Protein AF-A0A0N1HX42-F1 (afdb_monomer_lite)

Radius of gyration: 19.79 Å; chains: 1; bounding box: 47×40×50 Å

Sequence (171 aa):
MVRRLGATHSFDYNSSSLQASILKVMKDREVVGAVAIGKGSAELCVDVLAQCTHARKFVAIVTYPQLESETGPLLVVRRVISFLSWNTKMTIKGLLKGVGWKFVFATTIVENGLGKVLYGEVLPTLLARGKFVPSPEPQVVGSGLEKLQEAMDMQKKGVSARKLVVTLPRA

InterPro domains:
  IPR047122 Trans-enoyl reductase-like [PTHR45348] (1-168)

Foldseek 3Di:
DVVVLPDPDDDDPPDPCRLVVLLVVQAPHQAAAEEADDPPRLVSSQVNQLPRPRYDQEYEYADAPDDPDDDDDCVVVVSVVVRVVVVVVSVVSCVVSVHYYDYDDPVVCVPPVVVCCVVVPVVVVCVVVVVDDDWDAEDEQEEDPVSVVVQVVVVVVPDDGYHYDYHYDDD

Organism: NCBI:txid1664694

Structure (mmCIF, N/CA/C/O backbone):
data_AF-A0A0N1HX42-F1
#
_entry.id   AF-A0A0N1HX42-F1
#
loop_
_atom_site.group_PDB
_atom_site.id
_atom_site.type_symbol
_atom_site.label_atom_id
_atom_site.label_alt_id
_atom_site.label_comp_id
_atom_site.label_asym_id
_atom_site.label_entity_id
_atom_site.label_seq_id
_atom_site.pdbx_PDB_ins_code
_atom_site.Cartn_x
_atom_site.Cartn_y
_atom_site.Cartn_z
_atom_site.occupancy
_atom_site.B_iso_or_equiv
_atom_site.auth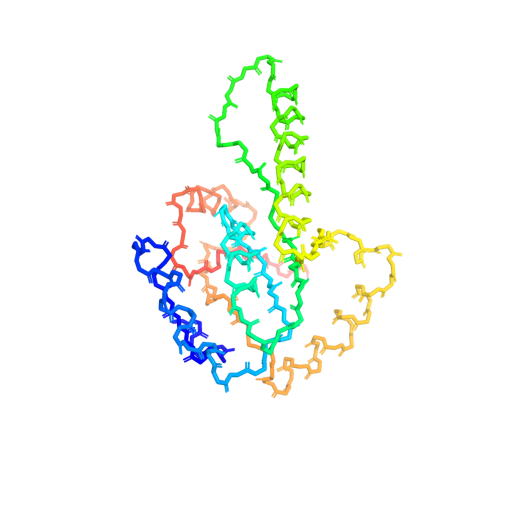_seq_id
_atom_site.auth_comp_id
_atom_site.auth_asym_id
_atom_site.auth_atom_id
_atom_site.pdbx_PDB_model_num
ATOM 1 N N . MET A 1 1 ? -10.618 2.049 -12.451 1.00 80.88 1 MET A N 1
ATOM 2 C CA . MET A 1 1 ? -9.554 1.017 -12.418 1.00 80.88 1 MET A CA 1
ATOM 3 C C . MET A 1 1 ? -9.788 -0.036 -11.334 1.00 80.88 1 MET A C 1
ATOM 5 O O . MET A 1 1 ? -10.120 -1.155 -11.689 1.00 80.88 1 MET A O 1
ATOM 9 N N . VAL A 1 2 ? -9.679 0.287 -10.039 1.00 89.75 2 VAL A N 1
ATOM 10 C CA . VAL A 1 2 ? -9.671 -0.720 -8.950 1.00 89.75 2 VAL A CA 1
ATOM 11 C C . VAL A 1 2 ? -10.939 -1.580 -8.837 1.00 89.75 2 VAL A C 1
ATOM 13 O O . VAL A 1 2 ? -10.850 -2.745 -8.468 1.00 89.75 2 VAL A O 1
ATOM 16 N N . ARG A 1 3 ? -12.109 -1.062 -9.240 1.00 91.75 3 ARG A N 1
ATOM 17 C CA . ARG A 1 3 ? -13.357 -1.848 -9.300 1.00 91.75 3 ARG A CA 1
ATOM 18 C C . ARG A 1 3 ? -13.264 -3.042 -10.258 1.00 91.75 3 ARG A C 1
ATOM 20 O O . ARG A 1 3 ? -13.732 -4.122 -9.926 1.00 91.75 3 ARG A O 1
ATOM 27 N N . ARG A 1 4 ? -12.579 -2.877 -11.400 1.00 89.00 4 ARG A N 1
ATOM 28 C CA . ARG A 1 4 ? -12.309 -3.960 -12.368 1.00 89.00 4 ARG A CA 1
ATOM 29 C C . ARG A 1 4 ? -11.426 -5.063 -11.770 1.00 89.00 4 ARG A C 1
ATOM 31 O O . ARG A 1 4 ? -11.468 -6.188 -12.242 1.00 89.00 4 ARG A O 1
ATOM 38 N N . LEU A 1 5 ? -10.645 -4.742 -10.737 1.00 89.69 5 LEU A N 1
ATOM 39 C CA . LEU A 1 5 ? -9.767 -5.678 -10.028 1.00 89.69 5 LEU A CA 1
ATOM 40 C C . LEU A 1 5 ? -10.450 -6.341 -8.820 1.00 89.69 5 LEU A C 1
ATOM 42 O O . LEU A 1 5 ? -9.793 -7.052 -8.069 1.00 89.69 5 LEU A O 1
ATOM 46 N N . GLY A 1 6 ? -11.750 -6.100 -8.613 1.00 91.38 6 GLY A N 1
ATOM 47 C CA . GLY A 1 6 ? -12.537 -6.731 -7.552 1.00 91.38 6 GLY A CA 1
ATOM 48 C C . GLY A 1 6 ? -12.896 -5.824 -6.374 1.00 91.38 6 GLY A C 1
ATOM 49 O O . GLY A 1 6 ? -13.617 -6.260 -5.481 1.00 91.38 6 GLY A O 1
ATOM 50 N N . ALA A 1 7 ? -12.464 -4.557 -6.353 1.00 94.25 7 ALA A N 1
ATOM 51 C CA . ALA A 1 7 ? -12.896 -3.637 -5.301 1.00 94.25 7 ALA A CA 1
ATOM 52 C C . ALA A 1 7 ? -14.405 -3.348 -5.413 1.00 94.25 7 ALA A C 1
ATOM 54 O O . ALA A 1 7 ? -14.866 -2.759 -6.392 1.00 94.25 7 ALA A O 1
ATOM 55 N N . THR A 1 8 ? -15.186 -3.698 -4.389 1.00 95.38 8 THR A N 1
ATOM 56 C CA . THR A 1 8 ? -16.630 -3.397 -4.357 1.00 95.38 8 THR A CA 1
ATOM 57 C C . THR A 1 8 ? -16.905 -1.904 -4.165 1.00 95.38 8 THR A C 1
ATOM 59 O O . THR A 1 8 ? -17.930 -1.397 -4.615 1.00 95.38 8 THR A O 1
ATOM 62 N N . HIS A 1 9 ? -15.985 -1.181 -3.521 1.00 95.56 9 HIS A N 1
ATOM 63 C CA . HIS A 1 9 ? -16.076 0.256 -3.268 1.00 95.56 9 HIS A CA 1
ATOM 64 C C . HIS A 1 9 ? -14.711 0.917 -3.481 1.00 95.56 9 HIS A C 1
ATOM 66 O O . HIS A 1 9 ? -13.671 0.293 -3.295 1.00 95.56 9 HIS A O 1
ATOM 72 N N . SER A 1 10 ? -14.728 2.182 -3.892 1.00 95.44 10 SER A N 1
ATOM 73 C CA . SER A 1 10 ? -13.550 3.039 -4.021 1.00 95.44 10 SER A CA 1
ATOM 74 C C . SER A 1 10 ? -13.963 4.429 -3.572 1.00 95.44 10 SER A C 1
ATOM 76 O O . SER A 1 10 ? -15.039 4.887 -3.959 1.00 95.44 10 SER A O 1
ATOM 78 N N . PHE A 1 11 ? -13.117 5.077 -2.784 1.00 95.19 11 PHE A N 1
ATOM 79 C CA . PHE A 1 11 ? -13.370 6.401 -2.229 1.00 95.19 11 PHE A CA 1
ATOM 80 C C . PHE A 1 11 ? -12.253 7.350 -2.653 1.00 95.19 11 PHE A C 1
ATOM 82 O O . PHE A 1 11 ? -11.127 6.907 -2.886 1.00 95.19 11 PHE A O 1
ATOM 89 N N . ASP A 1 12 ? -12.571 8.636 -2.764 1.00 94.19 12 ASP A N 1
ATOM 90 C CA . ASP A 1 12 ? -11.556 9.670 -2.941 1.00 94.19 12 ASP A CA 1
ATOM 91 C C . ASP A 1 12 ? -10.843 9.904 -1.607 1.00 94.19 12 ASP A C 1
ATOM 93 O O . ASP A 1 12 ? -11.475 10.241 -0.604 1.00 94.19 12 ASP A O 1
ATOM 97 N N . TYR A 1 13 ? -9.526 9.715 -1.598 1.00 91.81 13 TYR A N 1
ATOM 98 C CA . TYR A 1 13 ? -8.717 9.868 -0.395 1.00 91.81 13 TYR A CA 1
ATOM 99 C C . TYR A 1 13 ? -8.600 11.334 0.058 1.00 91.81 13 TYR A C 1
ATOM 101 O O . TYR A 1 13 ? -8.262 11.576 1.213 1.00 91.81 13 TYR A O 1
ATOM 109 N N . ASN A 1 14 ? -8.897 12.302 -0.818 1.00 92.06 14 ASN A N 1
ATOM 110 C CA . ASN A 1 14 ? -8.915 13.730 -0.481 1.00 92.06 14 ASN A CA 1
ATOM 111 C C . ASN A 1 14 ? -10.240 14.177 0.153 1.00 92.06 14 ASN A C 1
ATOM 113 O O . ASN A 1 14 ? -10.383 15.334 0.547 1.00 92.06 14 ASN A O 1
ATOM 117 N N . SER A 1 15 ? -11.231 13.287 0.241 1.00 95.62 15 SER A N 1
ATOM 118 C CA . SER A 1 15 ? -12.538 13.630 0.788 1.00 95.62 15 SER A CA 1
ATOM 119 C C . SER A 1 15 ? -12.483 13.825 2.305 1.00 95.62 15 SER A C 1
ATOM 121 O O . SER A 1 15 ? -12.073 12.932 3.047 1.00 95.62 15 SER A O 1
ATOM 123 N N . SER A 1 16 ? -13.003 14.954 2.794 1.00 94.81 16 SER A N 1
ATOM 124 C CA . SER A 1 16 ? -13.165 15.208 4.234 1.00 94.81 16 SER A CA 1
ATOM 125 C C . SER A 1 16 ? -14.144 14.239 4.912 1.00 94.81 16 SER A C 1
ATOM 127 O O . SER A 1 16 ? -14.075 14.038 6.122 1.00 94.81 16 SER A O 1
ATOM 129 N N . SER A 1 17 ? -15.030 13.595 4.144 1.00 96.00 17 SER A N 1
ATOM 130 C CA . SER A 1 17 ? -15.998 12.604 4.628 1.00 96.00 17 SER A CA 1
ATOM 131 C C . SER A 1 17 ? -15.562 11.153 4.381 1.00 96.00 17 SER A C 1
ATOM 133 O O . SER A 1 17 ? -16.367 10.227 4.542 1.00 96.00 17 SER A O 1
ATOM 135 N N . LEU A 1 18 ? -14.293 10.927 4.016 1.00 96.44 18 LEU A N 1
ATOM 136 C CA . LEU A 1 18 ? -13.739 9.610 3.688 1.00 96.44 18 LEU A CA 1
ATOM 137 C C . LEU A 1 18 ? -14.014 8.568 4.778 1.00 96.44 18 LEU A C 1
ATOM 139 O O . LEU A 1 18 ? -14.554 7.499 4.495 1.00 96.44 18 LEU A O 1
ATOM 143 N N . GLN A 1 19 ? -13.688 8.886 6.033 1.00 96.19 19 GLN A N 1
ATOM 144 C CA . GLN A 1 19 ? -13.846 7.957 7.151 1.00 96.19 19 GLN A CA 1
ATOM 145 C C . GLN A 1 19 ? -15.311 7.552 7.362 1.00 96.19 19 GLN A C 1
ATOM 147 O O . GLN A 1 19 ? -15.613 6.363 7.464 1.00 96.19 19 GLN A O 1
ATOM 152 N N . ALA A 1 20 ? -16.228 8.525 7.378 1.00 96.94 20 ALA A N 1
ATOM 153 C CA . ALA A 1 20 ? -17.659 8.271 7.536 1.00 96.94 20 ALA A CA 1
ATOM 154 C C . ALA A 1 20 ? -18.214 7.418 6.383 1.00 96.94 20 ALA A C 1
ATOM 156 O O . ALA A 1 20 ? -19.005 6.500 6.603 1.00 96.94 20 ALA A O 1
ATOM 157 N N . SER A 1 21 ? -17.749 7.678 5.158 1.00 97.38 21 SER A N 1
ATOM 158 C CA . SER A 1 21 ? -18.139 6.922 3.965 1.00 97.38 21 SER A CA 1
ATOM 159 C C . SER A 1 21 ? -17.682 5.463 4.032 1.00 97.38 21 SER A C 1
ATOM 161 O O . SER A 1 21 ? -18.458 4.563 3.706 1.00 97.38 21 SER A O 1
ATOM 163 N N . ILE A 1 22 ? -16.457 5.210 4.509 1.00 96.75 22 ILE A N 1
ATOM 164 C CA . ILE A 1 22 ? -15.953 3.849 4.727 1.00 96.75 22 ILE A CA 1
ATOM 165 C C . ILE A 1 22 ? -16.770 3.150 5.821 1.00 96.75 22 ILE A C 1
ATOM 167 O O . ILE A 1 22 ? -17.250 2.040 5.601 1.00 96.75 22 ILE A O 1
ATOM 171 N N . LEU A 1 23 ? -16.984 3.798 6.970 1.00 96.38 23 LEU A N 1
ATOM 172 C CA . LEU A 1 23 ? -17.732 3.219 8.093 1.00 96.38 23 LEU A CA 1
ATOM 173 C C . LEU A 1 23 ? -19.162 2.840 7.707 1.00 96.38 23 LEU A C 1
ATOM 175 O O . LEU A 1 23 ? -19.629 1.760 8.064 1.00 96.38 23 LEU A O 1
ATOM 179 N N . LYS A 1 24 ? -19.831 3.677 6.907 1.00 96.44 24 LYS A N 1
ATOM 180 C CA . LYS A 1 24 ? -21.168 3.380 6.382 1.00 96.44 24 LYS A CA 1
ATOM 181 C C . LYS A 1 24 ? -21.198 2.076 5.582 1.00 96.44 24 LYS A C 1
ATOM 183 O O . LYS A 1 24 ? -22.148 1.313 5.708 1.00 96.44 24 LYS A O 1
ATOM 188 N N . VAL A 1 25 ? -20.169 1.808 4.776 1.00 94.94 25 VAL A N 1
ATOM 189 C CA . VAL A 1 25 ? -20.070 0.574 3.977 1.00 94.94 25 VAL A CA 1
ATOM 190 C C . VAL A 1 25 ? -19.716 -0.648 4.830 1.00 94.94 25 VAL A C 1
ATOM 192 O O . VAL A 1 25 ? -20.110 -1.764 4.484 1.00 94.94 25 VAL A O 1
ATOM 195 N N . MET A 1 26 ? -18.984 -0.448 5.928 1.00 94.44 26 MET A N 1
ATOM 196 C CA . MET A 1 26 ? -18.511 -1.527 6.803 1.00 94.44 26 MET A CA 1
ATOM 197 C C . MET A 1 26 ? -19.501 -1.924 7.902 1.00 94.44 26 MET A C 1
ATOM 199 O O . MET A 1 26 ? -19.338 -2.999 8.466 1.00 94.44 26 MET A O 1
ATOM 203 N N . LYS A 1 27 ? -20.509 -1.091 8.201 1.00 91.12 27 LYS A N 1
ATOM 204 C CA . LYS A 1 27 ? -21.439 -1.263 9.334 1.00 91.12 27 LYS A CA 1
ATOM 205 C C . LYS A 1 27 ? -21.989 -2.689 9.475 1.00 91.12 27 LYS A C 1
ATOM 207 O O . LYS A 1 27 ? -21.982 -3.227 10.576 1.00 91.12 27 LYS A O 1
ATOM 212 N N . ASP A 1 28 ? -22.386 -3.295 8.360 1.00 89.00 28 ASP A N 1
ATOM 213 C CA . ASP A 1 28 ? -23.046 -4.604 8.325 1.00 89.00 28 ASP A CA 1
ATOM 214 C C . ASP A 1 28 ? -22.159 -5.683 7.676 1.00 89.00 28 ASP A C 1
ATOM 216 O O . ASP A 1 28 ? -22.648 -6.609 7.027 1.00 89.00 28 ASP A O 1
ATOM 220 N N . ARG A 1 29 ? -20.829 -5.539 7.776 1.00 92.12 29 ARG A N 1
ATOM 221 C CA . ARG A 1 29 ? -19.860 -6.466 7.175 1.00 92.12 29 ARG A CA 1
ATOM 222 C C . ARG A 1 29 ? -18.849 -6.970 8.191 1.00 92.12 29 ARG A C 1
ATOM 224 O O . ARG A 1 29 ? -18.385 -6.228 9.052 1.00 92.12 29 ARG A O 1
ATOM 231 N N . GLU A 1 30 ? -18.442 -8.221 8.014 1.00 95.69 30 GLU A N 1
ATOM 232 C CA . GLU A 1 30 ? -17.259 -8.752 8.676 1.00 95.69 30 GLU A CA 1
ATOM 233 C C . GLU A 1 30 ? -15.997 -8.170 8.025 1.00 95.69 30 GLU A C 1
ATOM 235 O O . GLU A 1 30 ? -15.750 -8.342 6.828 1.00 95.69 30 GLU A O 1
ATOM 240 N N . VAL A 1 31 ? -15.191 -7.459 8.814 1.00 96.38 31 VAL A N 1
ATOM 241 C CA . VAL A 1 31 ? -13.944 -6.845 8.351 1.00 96.38 31 VAL A CA 1
ATOM 242 C C . VAL A 1 31 ? -12.755 -7.676 8.820 1.00 96.38 31 VAL A C 1
ATOM 244 O O . VAL A 1 31 ? -12.397 -7.681 9.993 1.00 96.38 31 VAL A O 1
ATOM 247 N N . VAL A 1 32 ? -12.074 -8.339 7.889 1.00 96.81 32 VAL A N 1
ATOM 248 C CA . VAL A 1 32 ? -10.936 -9.234 8.189 1.00 96.81 32 VAL A CA 1
ATOM 249 C C . VAL A 1 32 ? -9.612 -8.507 8.475 1.00 96.81 32 VAL A C 1
ATOM 251 O O . VAL A 1 32 ? -8.577 -9.142 8.661 1.00 96.81 32 VAL A O 1
ATOM 254 N N . GLY A 1 33 ? -9.633 -7.177 8.545 1.00 97.25 33 GLY A N 1
ATOM 255 C CA . GLY A 1 33 ? -8.482 -6.317 8.821 1.00 97.25 33 GLY A CA 1
ATOM 256 C C . GLY A 1 33 ? -8.302 -5.251 7.747 1.00 97.25 33 GLY A C 1
ATOM 257 O O . GLY A 1 33 ? -9.189 -5.023 6.924 1.00 97.25 33 GLY A O 1
ATOM 258 N N . ALA A 1 34 ? -7.148 -4.588 7.758 1.00 97.56 34 ALA A N 1
ATOM 259 C CA . ALA A 1 34 ? -6.804 -3.587 6.756 1.00 97.56 34 ALA A CA 1
ATOM 260 C C . ALA A 1 34 ? -5.351 -3.718 6.292 1.00 97.56 34 ALA A C 1
ATOM 262 O O . ALA A 1 34 ? -4.468 -4.101 7.061 1.00 97.56 34 ALA A O 1
ATOM 263 N N . VAL A 1 35 ? -5.110 -3.348 5.034 1.00 97.38 35 VAL A N 1
ATOM 264 C CA . VAL A 1 35 ? -3.769 -3.159 4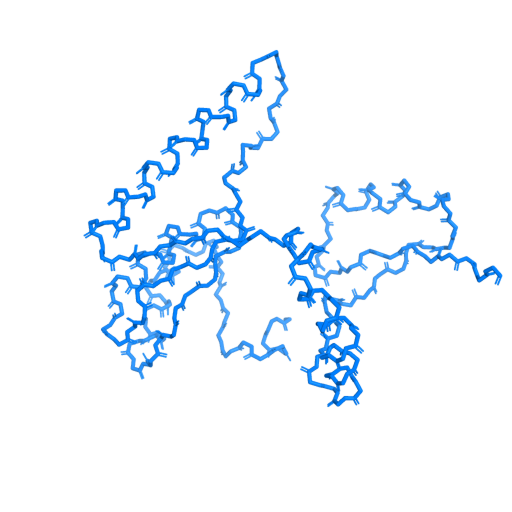.476 1.00 97.38 35 VAL A CA 1
ATOM 265 C C . VAL A 1 35 ? -3.600 -1.676 4.166 1.00 97.38 35 VAL A C 1
ATOM 267 O O . VAL A 1 35 ? -4.375 -1.112 3.397 1.00 97.38 35 VAL A O 1
ATOM 270 N N . ALA A 1 36 ? -2.602 -1.049 4.779 1.00 95.75 36 ALA A N 1
ATOM 271 C CA . ALA A 1 36 ? -2.303 0.369 4.646 1.00 95.75 36 ALA A CA 1
ATOM 272 C C . ALA A 1 36 ? -1.148 0.583 3.658 1.00 95.75 36 ALA A C 1
ATOM 274 O O . ALA A 1 36 ? -0.036 0.079 3.857 1.00 95.75 36 ALA A O 1
ATOM 275 N N . ILE A 1 37 ? -1.429 1.330 2.589 1.00 93.69 37 ILE A N 1
ATOM 276 C CA . ILE A 1 37 ? -0.486 1.680 1.524 1.00 93.69 37 ILE A CA 1
ATOM 277 C C . ILE A 1 37 ? -0.614 3.183 1.264 1.00 93.69 37 ILE A C 1
ATOM 279 O O . ILE A 1 37 ? -1.695 3.671 0.942 1.00 93.69 37 ILE A O 1
ATOM 283 N N . GLY A 1 38 ? 0.492 3.912 1.387 1.00 89.06 38 GLY A N 1
ATOM 284 C CA . GLY A 1 38 ? 0.546 5.364 1.227 1.00 89.06 38 GLY A CA 1
ATOM 285 C C . GLY A 1 38 ? 0.509 6.141 2.546 1.00 89.06 38 GLY A C 1
ATOM 286 O O . GLY A 1 38 ? 0.157 5.620 3.608 1.00 89.06 38 GLY A O 1
ATOM 287 N N . LYS A 1 39 ? 0.900 7.414 2.469 1.00 87.75 39 LYS A N 1
ATOM 288 C CA . LYS A 1 39 ? 0.975 8.352 3.599 1.00 87.75 39 LYS A CA 1
ATOM 289 C C . LYS A 1 39 ? -0.396 8.522 4.270 1.00 87.75 39 LYS A C 1
ATOM 291 O O . LYS A 1 39 ? -1.399 8.681 3.583 1.00 87.75 39 LYS A O 1
ATOM 296 N N . GLY A 1 40 ? -0.437 8.475 5.603 1.00 90.25 40 GLY A N 1
ATOM 297 C CA . GLY A 1 40 ? -1.654 8.677 6.410 1.00 90.25 40 GLY A CA 1
ATOM 298 C C . GLY A 1 40 ? -2.669 7.524 6.393 1.00 90.25 40 GLY A C 1
ATOM 299 O O . GLY A 1 40 ? -3.647 7.547 7.140 1.00 90.25 40 GLY A O 1
ATOM 300 N N . SER A 1 41 ? -2.460 6.504 5.552 1.00 94.12 41 SER A N 1
ATOM 301 C CA . SER A 1 41 ? -3.406 5.392 5.415 1.00 94.12 41 SER A CA 1
ATOM 302 C C . SER A 1 41 ? -3.466 4.509 6.666 1.00 94.12 41 SER A C 1
ATOM 304 O O . SER A 1 41 ? -4.541 4.037 7.025 1.00 94.12 41 SER A O 1
ATOM 306 N N . ALA A 1 42 ? -2.345 4.319 7.370 1.00 94.88 42 ALA A N 1
ATOM 307 C CA . ALA A 1 42 ? -2.284 3.476 8.563 1.00 94.88 42 ALA A CA 1
ATOM 308 C C . ALA A 1 42 ? -3.134 4.039 9.709 1.00 94.88 42 ALA A C 1
ATOM 310 O O . ALA A 1 42 ? -3.903 3.308 10.334 1.00 94.88 42 ALA A O 1
ATOM 311 N N . GLU A 1 43 ? -3.035 5.343 9.952 1.00 94.81 43 GLU A N 1
ATOM 312 C CA . GLU A 1 43 ? -3.792 6.062 10.968 1.00 94.81 43 GLU A CA 1
ATOM 313 C C . GLU A 1 43 ? -5.295 5.980 10.698 1.00 94.81 43 GLU A C 1
ATOM 315 O O . GLU A 1 43 ? -6.059 5.662 11.612 1.00 94.81 43 GLU A O 1
ATOM 320 N N . LEU A 1 44 ? -5.701 6.212 9.445 1.00 95.94 44 LEU A N 1
ATOM 321 C CA . LEU A 1 44 ? -7.093 6.100 9.017 1.00 95.94 44 LEU A CA 1
ATOM 322 C C . LEU A 1 44 ? -7.615 4.668 9.181 1.00 95.94 44 LEU A C 1
ATOM 324 O O . LEU A 1 44 ? -8.721 4.473 9.683 1.00 95.94 44 LEU A O 1
ATOM 328 N N . CYS A 1 45 ? -6.828 3.659 8.793 1.00 96.94 45 CYS A N 1
ATOM 329 C CA . CYS A 1 45 ? -7.196 2.256 8.977 1.00 96.94 45 CYS A CA 1
ATOM 330 C C . CYS A 1 45 ? -7.417 1.920 10.456 1.00 96.94 45 CYS A C 1
ATOM 332 O O . CYS A 1 45 ? -8.392 1.241 10.772 1.00 96.94 45 CY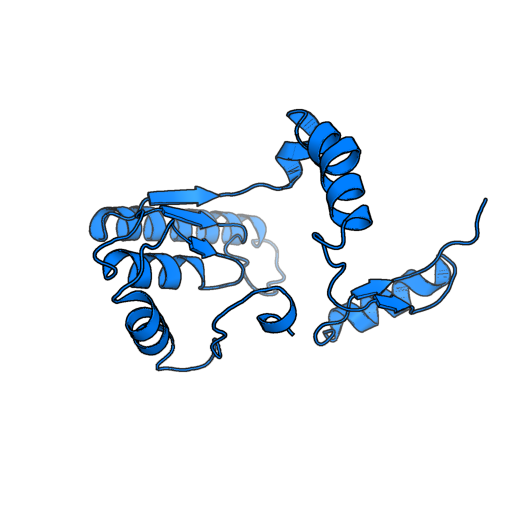S A O 1
ATOM 334 N N . VAL A 1 46 ? -6.567 2.416 11.362 1.00 97.56 46 VAL A N 1
ATOM 335 C CA . VAL A 1 46 ? -6.770 2.247 12.809 1.00 97.56 46 VAL A CA 1
ATOM 336 C C . VAL A 1 46 ? -8.080 2.897 13.257 1.00 97.56 46 VAL A C 1
ATOM 338 O O . VAL A 1 46 ? -8.866 2.252 13.949 1.00 97.56 46 VAL A O 1
ATOM 341 N N . ASP A 1 47 ? -8.358 4.133 12.838 1.00 97.19 47 ASP A N 1
ATOM 342 C CA . ASP A 1 47 ? -9.564 4.857 13.261 1.00 97.19 47 ASP A CA 1
ATOM 343 C C . ASP A 1 47 ? -10.864 4.244 12.726 1.00 97.19 47 ASP A C 1
ATOM 345 O O . ASP A 1 47 ? -11.882 4.246 13.426 1.00 97.19 47 ASP A O 1
ATOM 349 N N . VAL A 1 48 ? -10.840 3.712 11.500 1.00 97.06 48 VAL A N 1
ATOM 350 C CA . VAL A 1 48 ? -11.961 2.967 10.911 1.00 97.06 48 VAL A CA 1
ATOM 351 C C . VAL A 1 48 ? -12.149 1.644 11.644 1.00 97.06 48 VAL A C 1
ATOM 353 O O . VAL A 1 48 ? -13.239 1.375 12.144 1.00 97.06 48 VAL A O 1
ATOM 356 N N . LEU A 1 49 ? -11.095 0.826 11.755 1.00 97.31 49 LEU A N 1
ATOM 357 C CA . LEU A 1 49 ? -11.200 -0.493 12.379 1.00 97.31 49 LEU A CA 1
ATOM 358 C C . LEU A 1 49 ? -11.634 -0.399 13.834 1.00 97.31 49 LEU A C 1
ATOM 360 O O . LEU A 1 49 ? -12.397 -1.255 14.268 1.00 97.31 49 LEU A O 1
ATOM 364 N N . ALA A 1 50 ? -11.206 0.626 14.575 1.00 97.12 50 ALA A N 1
ATOM 365 C CA . ALA A 1 50 ? -11.637 0.855 15.950 1.00 97.12 50 ALA A CA 1
ATOM 366 C C . ALA A 1 50 ? -13.167 0.942 16.077 1.00 97.12 50 ALA A C 1
ATOM 368 O O . ALA A 1 50 ? -13.723 0.409 17.033 1.00 97.12 50 ALA A O 1
ATOM 369 N N . GLN A 1 51 ? -13.838 1.536 15.086 1.00 96.06 51 GLN A N 1
ATOM 370 C CA . GLN A 1 51 ? -15.286 1.767 15.076 1.00 96.06 51 GLN A CA 1
ATOM 371 C C . GLN A 1 51 ? -16.102 0.639 14.429 1.00 96.06 51 GLN A C 1
ATOM 373 O O . GLN A 1 51 ? -17.317 0.599 14.596 1.00 96.06 51 GLN A O 1
ATOM 378 N N . CYS A 1 52 ? -15.472 -0.295 13.715 1.00 95.25 52 CYS A N 1
ATOM 379 C CA . CYS A 1 52 ? -16.173 -1.463 13.181 1.00 95.25 52 CYS A CA 1
ATOM 380 C C . CYS A 1 52 ? -16.468 -2.485 14.294 1.00 95.25 52 CYS A C 1
ATOM 382 O O . CYS A 1 52 ? -15.539 -2.961 14.949 1.00 95.25 52 CYS A O 1
ATOM 384 N N . THR A 1 53 ? -17.731 -2.872 14.487 1.00 90.12 53 THR A N 1
ATOM 385 C CA . THR A 1 53 ? -18.131 -3.839 15.530 1.00 90.12 53 THR A CA 1
ATOM 386 C C . THR A 1 53 ? -17.609 -5.249 15.240 1.00 90.12 53 THR A C 1
ATOM 388 O O . THR A 1 53 ? -16.994 -5.871 16.103 1.00 90.12 53 THR A O 1
ATOM 391 N N . HIS A 1 54 ? -17.775 -5.731 14.005 1.00 92.06 54 HIS A N 1
ATOM 392 C CA . HIS A 1 54 ? -17.355 -7.068 13.577 1.00 92.06 54 HIS A CA 1
ATOM 393 C C . HIS A 1 54 ? -16.072 -6.989 12.751 1.00 92.06 54 HIS A C 1
ATOM 395 O O . HIS A 1 54 ? -16.090 -7.096 11.526 1.00 92.06 54 HIS A O 1
ATOM 401 N N . ALA A 1 55 ? -14.947 -6.733 13.423 1.00 95.69 55 ALA A N 1
ATOM 402 C CA . ALA A 1 55 ? -13.673 -6.544 12.745 1.00 95.69 55 ALA A CA 1
ATOM 403 C C . ALA A 1 55 ? -12.493 -7.196 13.462 1.00 95.69 55 ALA A C 1
ATOM 405 O O . ALA A 1 55 ? -12.292 -6.999 14.663 1.00 95.69 55 ALA A O 1
ATOM 406 N N . ARG A 1 56 ? -11.618 -7.848 12.690 1.00 97.06 56 ARG A N 1
ATOM 407 C CA . ARG A 1 56 ? -10.243 -8.104 13.115 1.00 97.06 56 ARG A CA 1
ATOM 408 C C . ARG A 1 56 ? -9.535 -6.760 13.272 1.00 97.06 56 ARG A C 1
ATOM 410 O O . ARG A 1 56 ? -9.298 -6.041 12.302 1.00 97.06 56 ARG A O 1
ATOM 417 N N . LYS A 1 57 ? -9.154 -6.439 14.507 1.00 97.44 57 LYS A N 1
ATOM 418 C CA . LYS A 1 57 ? -8.486 -5.185 14.877 1.00 97.44 57 LYS A CA 1
ATOM 419 C C . LYS A 1 57 ? -6.990 -5.237 14.550 1.00 97.44 57 LYS A C 1
ATOM 421 O O . LYS A 1 57 ? -6.147 -5.227 15.444 1.00 97.44 57 LYS A O 1
ATOM 426 N N . PHE A 1 58 ? -6.659 -5.353 13.263 1.00 98.38 58 PHE A N 1
ATOM 427 C CA . PHE A 1 58 ? -5.275 -5.458 12.805 1.00 98.38 58 PHE A CA 1
ATOM 428 C C . PHE A 1 58 ? -5.018 -4.731 11.478 1.00 98.38 58 PHE A C 1
ATOM 430 O O . PHE A 1 58 ? -5.756 -4.927 10.509 1.00 98.38 58 PHE A O 1
ATOM 437 N N . VAL A 1 59 ? -3.928 -3.958 11.423 1.00 97.94 59 VAL A N 1
ATOM 438 C CA . VAL A 1 59 ? -3.459 -3.254 10.219 1.00 97.94 59 VAL A CA 1
ATOM 439 C C . VAL A 1 59 ? -2.094 -3.783 9.772 1.00 97.94 59 VAL A C 1
ATOM 441 O O . VAL A 1 59 ? -1.111 -3.722 10.510 1.00 97.94 59 VAL A O 1
ATOM 444 N N . ALA A 1 60 ? -2.013 -4.270 8.536 1.00 97.56 60 ALA A N 1
ATOM 445 C CA . ALA A 1 60 ? -0.754 -4.570 7.864 1.00 97.56 60 ALA A CA 1
ATOM 446 C C . ALA A 1 60 ? -0.268 -3.323 7.111 1.00 97.56 60 ALA A C 1
ATOM 448 O O . ALA A 1 60 ? -0.979 -2.802 6.256 1.00 97.56 60 ALA A O 1
ATOM 449 N N . ILE A 1 61 ? 0.927 -2.829 7.422 1.00 95.44 61 ILE A N 1
ATOM 450 C CA . ILE A 1 61 ? 1.441 -1.557 6.899 1.00 95.44 61 ILE A CA 1
ATOM 451 C C . ILE A 1 61 ? 2.556 -1.832 5.891 1.00 95.44 61 ILE A C 1
ATOM 453 O O . ILE A 1 61 ? 3.564 -2.446 6.231 1.00 95.44 61 ILE A O 1
ATOM 457 N N . VAL A 1 62 ? 2.387 -1.366 4.653 1.00 92.69 62 VAL A N 1
ATOM 458 C CA . VAL A 1 62 ? 3.344 -1.587 3.547 1.00 92.69 62 VAL A CA 1
ATOM 459 C C . VAL A 1 62 ? 4.130 -0.312 3.213 1.00 92.69 62 VAL A C 1
ATOM 461 O O . VAL A 1 62 ? 5.028 -0.311 2.376 1.00 92.69 62 VAL A O 1
ATOM 464 N N . THR A 1 63 ? 3.806 0.807 3.859 1.00 85.00 63 THR A N 1
ATOM 465 C CA . THR A 1 63 ? 4.456 2.100 3.630 1.00 85.00 63 THR A CA 1
ATOM 466 C C . THR A 1 63 ? 5.039 2.637 4.925 1.00 85.00 63 THR A C 1
ATOM 468 O O . THR A 1 63 ? 4.354 2.715 5.940 1.00 85.00 63 THR A O 1
ATOM 471 N N . TYR A 1 64 ? 6.309 3.027 4.876 1.00 74.00 64 TYR A N 1
ATOM 472 C CA . TYR A 1 64 ? 6.963 3.737 5.969 1.00 74.00 64 TYR A CA 1
ATOM 473 C C . TYR A 1 64 ? 6.604 5.221 5.916 1.00 74.00 64 TYR A C 1
ATOM 475 O O . TYR A 1 64 ? 6.383 5.743 4.818 1.00 74.00 64 TYR A O 1
ATOM 483 N N . PRO A 1 65 ? 6.588 5.927 7.058 1.00 69.88 65 PRO A N 1
ATOM 484 C CA . PRO A 1 65 ? 6.529 7.382 7.054 1.00 69.88 65 PRO A CA 1
ATOM 485 C C . PRO A 1 65 ? 7.742 7.915 6.280 1.00 69.88 65 PRO A C 1
ATOM 487 O O . PRO A 1 65 ? 8.874 7.895 6.762 1.00 69.88 65 PRO A O 1
ATOM 490 N N . GLN A 1 66 ? 7.519 8.336 5.038 1.00 65.44 66 GLN A N 1
ATOM 491 C CA . GLN A 1 66 ? 8.536 8.986 4.228 1.00 65.44 66 GLN A CA 1
ATOM 492 C C . GLN A 1 66 ? 8.475 10.483 4.507 1.00 65.44 66 GLN A C 1
ATOM 494 O O . GLN A 1 66 ? 7.447 11.124 4.290 1.00 65.44 66 GLN A O 1
ATOM 499 N N . LEU A 1 67 ? 9.586 11.031 4.998 1.00 62.38 67 LEU A N 1
ATOM 500 C CA . LEU A 1 67 ? 9.817 12.468 4.952 1.00 62.38 67 LEU A CA 1
ATOM 501 C C . LEU A 1 67 ? 9.962 12.858 3.479 1.00 62.38 67 LEU A C 1
ATOM 503 O O . LEU A 1 67 ? 10.831 12.328 2.781 1.00 62.38 67 LEU A O 1
ATOM 507 N N . GLU A 1 68 ? 9.081 13.735 3.006 1.00 61.50 68 GLU A N 1
ATOM 508 C CA . GLU A 1 68 ? 9.174 14.290 1.658 1.00 61.50 68 GLU A CA 1
ATOM 509 C C . GLU A 1 68 ? 10.486 15.063 1.496 1.00 61.50 68 GLU A C 1
ATOM 511 O O . GLU A 1 68 ? 10.927 15.738 2.418 1.00 61.50 68 GLU A O 1
ATOM 516 N N . SER A 1 69 ? 11.108 14.882 0.327 1.00 56.97 6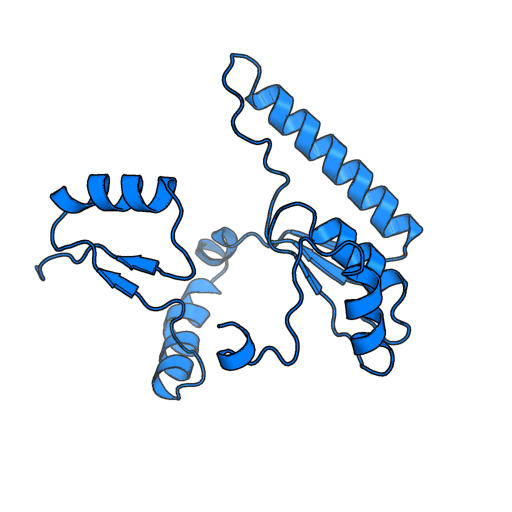9 SER A N 1
ATOM 517 C CA . SER A 1 69 ? 12.183 15.676 -0.290 1.00 56.97 69 SER A CA 1
ATOM 518 C C . SER A 1 69 ? 12.913 16.710 0.584 1.00 56.97 69 SER A C 1
ATOM 520 O O . SER A 1 69 ? 12.914 17.898 0.266 1.00 56.97 69 SER A O 1
ATOM 522 N N . GLU A 1 70 ? 13.600 16.275 1.638 1.00 56.34 70 GLU A N 1
ATOM 523 C CA . GLU A 1 70 ? 14.566 17.131 2.325 1.00 56.34 70 GLU A CA 1
ATOM 524 C C . GLU A 1 70 ? 15.986 16.842 1.812 1.00 56.34 70 GLU A C 1
ATOM 526 O O . GLU A 1 70 ? 16.391 15.685 1.664 1.00 56.34 70 GLU A O 1
ATOM 531 N N . THR A 1 71 ? 16.748 17.909 1.558 1.00 62.44 71 THR A N 1
ATOM 532 C CA . THR A 1 71 ? 18.191 17.912 1.261 1.00 62.44 71 THR A CA 1
ATOM 533 C C . THR A 1 71 ? 18.957 18.486 2.461 1.00 62.44 71 THR A C 1
ATOM 535 O O . THR A 1 71 ? 18.516 19.483 3.028 1.00 62.44 71 THR A O 1
ATOM 538 N N . GLY A 1 72 ? 20.096 17.908 2.865 1.00 75.44 72 GLY A N 1
ATOM 539 C CA . GLY A 1 72 ? 20.934 18.472 3.935 1.00 75.44 72 GLY A CA 1
ATOM 540 C C . GLY A 1 72 ? 21.796 17.459 4.709 1.00 75.44 72 GLY A C 1
ATOM 541 O O . GLY A 1 72 ? 21.650 16.250 4.538 1.00 75.44 72 GLY A O 1
ATOM 542 N N . PRO A 1 73 ? 22.689 17.931 5.596 1.00 74.69 73 PRO A N 1
ATOM 543 C CA . PRO A 1 73 ? 23.634 17.069 6.316 1.00 74.69 73 PRO A CA 1
ATOM 544 C C . PRO A 1 73 ? 22.988 16.216 7.425 1.00 74.69 73 PRO A C 1
ATOM 546 O O . PRO A 1 73 ? 23.522 15.176 7.792 1.00 74.69 73 PRO A O 1
ATOM 549 N N . LEU A 1 74 ? 21.819 16.610 7.948 1.00 83.25 74 LEU A N 1
ATOM 550 C CA . LEU A 1 74 ? 21.154 15.939 9.081 1.00 83.25 74 LEU A CA 1
ATOM 551 C C . LEU A 1 74 ? 20.000 15.008 8.675 1.00 83.25 74 LEU A C 1
ATOM 553 O O . LEU A 1 74 ? 19.238 14.550 9.528 1.00 83.25 74 LEU A O 1
ATOM 557 N N . LEU A 1 75 ? 19.840 14.717 7.383 1.00 81.94 75 LEU A N 1
ATOM 558 C CA . LEU A 1 75 ? 18.678 13.983 6.867 1.00 81.94 75 LEU A CA 1
ATOM 559 C C . LEU A 1 75 ? 18.500 12.598 7.470 1.00 81.94 75 LEU A C 1
ATOM 561 O O . LEU A 1 75 ? 17.378 12.203 7.775 1.00 81.94 75 LEU A O 1
ATOM 565 N N . VAL A 1 76 ? 19.591 11.850 7.629 1.00 83.12 76 VAL A N 1
ATOM 566 C CA . VAL A 1 76 ? 19.532 10.491 8.181 1.00 83.12 76 VAL A CA 1
ATOM 567 C C . VAL A 1 76 ? 19.029 10.541 9.620 1.00 83.12 76 VAL A C 1
ATOM 569 O O . VAL A 1 76 ? 18.089 9.830 9.967 1.00 83.12 76 VAL A O 1
ATOM 572 N N . VAL A 1 77 ? 19.580 11.452 10.426 1.00 86.06 77 VAL A N 1
ATOM 573 C CA . VAL A 1 77 ? 19.162 11.664 11.818 1.00 86.06 77 VAL A CA 1
ATOM 574 C C . VAL A 1 77 ? 17.687 12.065 11.881 1.00 86.06 77 VAL A C 1
ATOM 576 O O . VAL A 1 77 ? 16.917 11.463 12.626 1.00 86.06 77 VAL A O 1
ATOM 579 N N . ARG A 1 78 ? 17.249 13.013 11.042 1.00 84.06 78 ARG A N 1
ATOM 580 C CA . ARG A 1 78 ? 15.837 13.427 10.964 1.00 84.06 78 ARG A CA 1
ATOM 581 C C . ARG A 1 78 ? 14.906 12.289 10.552 1.00 84.06 78 ARG A C 1
ATOM 583 O O . ARG A 1 78 ? 13.839 12.149 11.143 1.00 84.06 78 ARG A O 1
ATOM 590 N N . ARG A 1 79 ? 15.299 11.453 9.584 1.00 83.75 79 ARG A N 1
ATOM 591 C CA . ARG A 1 79 ? 14.530 10.265 9.171 1.00 83.75 79 ARG A CA 1
ATOM 592 C C . ARG A 1 79 ? 14.365 9.280 10.317 1.00 83.75 79 ARG A C 1
ATOM 594 O O . ARG A 1 79 ? 13.252 8.816 10.541 1.00 83.75 79 ARG A O 1
ATOM 601 N N . VAL A 1 80 ? 15.434 9.008 11.065 1.00 87.12 80 VAL A N 1
ATOM 602 C CA . VAL A 1 80 ? 15.377 8.126 12.238 1.00 87.12 80 VAL A CA 1
ATOM 603 C C . VAL A 1 80 ? 14.450 8.708 13.304 1.00 87.12 80 VAL A C 1
ATOM 605 O O . VAL A 1 80 ? 13.549 8.012 13.764 1.00 87.12 80 VAL A O 1
ATOM 608 N N . ILE A 1 81 ? 14.601 9.992 13.645 1.00 88.56 81 ILE A N 1
ATOM 609 C CA . ILE A 1 81 ? 13.743 10.660 14.636 1.00 88.56 81 ILE A CA 1
ATOM 610 C C . ILE A 1 81 ? 12.276 10.635 14.197 1.00 88.56 81 ILE A C 1
ATOM 612 O O . ILE A 1 81 ? 11.403 10.295 14.995 1.00 88.56 81 ILE A O 1
ATOM 616 N N . SER A 1 82 ? 11.989 10.965 12.936 1.00 86.31 82 SER A N 1
ATOM 617 C CA . SER A 1 82 ? 10.631 10.946 12.386 1.00 86.31 82 SER A CA 1
ATOM 618 C C . SER A 1 82 ? 10.027 9.546 12.436 1.00 86.31 82 SER A C 1
ATOM 620 O O . SER A 1 82 ? 8.905 9.378 12.916 1.00 86.31 82 SER A O 1
ATOM 622 N N . PHE A 1 83 ? 10.793 8.534 12.023 1.00 88.56 83 PHE A N 1
ATOM 623 C CA . PHE A 1 83 ? 10.369 7.144 12.068 1.00 88.56 83 PHE A CA 1
ATOM 624 C C . PHE A 1 83 ? 10.066 6.694 13.499 1.00 88.56 83 PHE A C 1
ATOM 626 O O . PHE A 1 83 ? 8.975 6.185 13.753 1.00 88.56 83 PHE A O 1
ATOM 633 N N . LEU A 1 84 ? 10.978 6.921 14.448 1.00 91.12 84 LEU A N 1
ATOM 634 C CA . LEU A 1 84 ? 10.776 6.563 15.855 1.00 91.12 84 LEU A CA 1
ATOM 635 C C . LEU A 1 84 ? 9.564 7.287 16.449 1.00 91.12 84 LEU A C 1
ATOM 637 O O . LEU A 1 84 ? 8.704 6.655 17.055 1.00 91.12 84 LEU A O 1
ATOM 641 N N . SER A 1 85 ? 9.445 8.593 16.203 1.00 91.38 85 SER A N 1
ATOM 642 C CA . SER A 1 85 ? 8.315 9.403 16.673 1.00 91.38 85 SER A CA 1
ATOM 643 C C . SER A 1 85 ? 6.985 8.880 16.134 1.00 91.38 85 SER A C 1
ATOM 645 O O . SER A 1 85 ? 6.002 8.794 16.869 1.00 91.38 85 SER A O 1
ATOM 647 N N . TRP A 1 86 ? 6.945 8.518 14.852 1.00 92.31 86 TRP A N 1
ATOM 648 C CA . TRP A 1 86 ? 5.763 7.943 14.227 1.00 92.31 86 TRP A CA 1
ATOM 649 C C . TRP A 1 86 ? 5.431 6.560 14.799 1.00 92.31 86 TRP A C 1
ATOM 651 O O . TRP A 1 86 ? 4.275 6.323 15.140 1.00 92.31 86 TRP A O 1
ATOM 661 N N . ASN A 1 87 ? 6.426 5.685 14.996 1.00 92.31 87 ASN A N 1
ATOM 662 C CA . ASN A 1 87 ? 6.220 4.367 15.611 1.00 92.31 87 ASN A CA 1
ATOM 663 C C . ASN A 1 87 ? 5.641 4.509 17.022 1.00 92.31 87 ASN A C 1
ATOM 665 O O . ASN A 1 87 ? 4.653 3.857 17.339 1.00 92.31 87 ASN A O 1
ATOM 669 N N . THR A 1 88 ? 6.187 5.406 17.847 1.00 93.75 88 THR A N 1
ATOM 670 C CA . THR A 1 88 ? 5.663 5.674 19.193 1.00 93.75 88 THR A CA 1
ATOM 671 C C . THR A 1 88 ? 4.216 6.159 19.143 1.00 93.75 88 THR A C 1
ATOM 673 O O . THR A 1 88 ? 3.361 5.617 19.845 1.00 93.75 88 THR A O 1
ATOM 676 N N . LYS A 1 89 ? 3.904 7.127 18.269 1.00 94.25 89 LYS A N 1
ATOM 677 C CA . LYS A 1 89 ? 2.528 7.615 18.075 1.00 94.25 89 LYS A CA 1
ATOM 678 C C . LYS A 1 89 ? 1.582 6.494 17.639 1.00 94.25 89 LYS A C 1
ATOM 680 O O . LYS A 1 89 ? 0.490 6.383 18.190 1.00 94.25 89 LYS A O 1
ATOM 685 N N . MET A 1 90 ? 1.996 5.649 16.696 1.00 94.62 90 MET A N 1
ATOM 686 C CA . MET A 1 90 ? 1.200 4.520 16.207 1.00 94.62 90 MET A CA 1
ATOM 687 C C . MET A 1 90 ? 1.005 3.431 17.260 1.00 94.62 90 MET A C 1
ATOM 689 O O . MET A 1 90 ? -0.091 2.886 17.366 1.00 94.62 90 MET A O 1
ATOM 693 N N . THR A 1 91 ? 2.018 3.132 18.072 1.00 95.06 91 THR A N 1
ATOM 694 C CA . THR A 1 91 ? 1.899 2.195 19.198 1.00 95.06 91 THR A CA 1
ATOM 695 C C . THR A 1 91 ? 0.894 2.706 20.223 1.00 95.06 91 THR A C 1
ATOM 697 O O . THR A 1 91 ? -0.027 1.976 20.581 1.00 95.06 91 THR A O 1
ATOM 700 N N . ILE A 1 92 ? 1.011 3.971 20.643 1.00 97.25 92 ILE A N 1
ATOM 701 C CA . ILE A 1 92 ? 0.072 4.586 21.592 1.00 97.25 92 ILE A CA 1
ATOM 702 C C . ILE A 1 92 ? -1.346 4.594 21.012 1.00 97.25 92 ILE A C 1
ATOM 704 O O . ILE A 1 92 ? -2.289 4.167 21.672 1.00 97.25 92 ILE A O 1
ATOM 708 N N . LYS A 1 93 ? -1.509 5.035 19.760 1.00 96.81 93 LYS A N 1
ATOM 709 C CA . LYS A 1 93 ? -2.812 5.071 19.085 1.00 96.81 93 LYS A CA 1
ATOM 710 C C . LYS A 1 93 ? -3.430 3.678 18.971 1.00 96.81 93 LYS A C 1
ATOM 712 O O . LYS A 1 93 ? -4.603 3.510 19.296 1.00 96.81 93 LYS A O 1
ATOM 717 N N . GLY A 1 94 ? -2.648 2.692 18.535 1.00 96.62 94 GLY A N 1
ATOM 718 C CA . GLY A 1 94 ? -3.075 1.300 18.439 1.00 96.62 94 GLY A CA 1
ATOM 719 C C . GLY A 1 94 ? -3.523 0.749 19.790 1.00 96.62 94 GLY A C 1
ATOM 720 O O . GLY A 1 94 ? -4.595 0.157 19.873 1.00 96.62 94 GLY A O 1
ATOM 721 N N . LEU A 1 95 ? -2.774 1.032 20.860 1.00 97.25 95 LEU A N 1
ATOM 722 C CA . LEU A 1 95 ? -3.135 0.638 22.221 1.00 97.25 95 LEU A CA 1
ATOM 723 C C . LEU A 1 95 ? -4.458 1.275 22.673 1.00 97.25 95 LEU A C 1
ATOM 725 O O . LEU A 1 95 ? -5.370 0.559 23.074 1.00 97.25 95 LEU A O 1
ATOM 729 N N . LEU A 1 96 ? -4.598 2.599 22.543 1.00 97.75 96 LEU A N 1
ATOM 730 C CA . LEU A 1 96 ? -5.808 3.332 22.949 1.00 97.75 96 LEU A CA 1
ATOM 731 C C . LEU A 1 96 ? -7.059 2.905 22.171 1.00 97.75 96 LEU A C 1
ATOM 733 O O . LEU A 1 96 ? -8.174 3.020 22.672 1.00 97.75 96 LEU A O 1
ATOM 737 N N . LYS A 1 97 ? -6.887 2.447 20.930 1.00 97.44 97 LYS A N 1
ATOM 738 C CA . LYS A 1 97 ? -7.981 2.015 20.052 1.00 97.44 97 LYS A CA 1
ATOM 739 C C . LYS A 1 97 ? -8.183 0.498 20.032 1.00 97.44 97 LYS A C 1
ATOM 741 O O . LYS A 1 97 ? -9.100 0.034 19.358 1.00 97.44 97 LYS A O 1
ATOM 746 N N . GLY A 1 98 ? -7.342 -0.271 20.725 1.00 97.25 98 GLY A N 1
ATOM 747 C CA . GLY A 1 98 ? -7.367 -1.734 20.690 1.00 97.25 98 GLY A CA 1
ATOM 748 C C . GLY A 1 98 ? -7.099 -2.320 19.298 1.00 97.25 98 GLY A C 1
ATOM 749 O O . GLY A 1 98 ? -7.666 -3.354 18.955 1.00 97.25 98 GLY A O 1
ATOM 750 N N . VAL A 1 99 ? -6.280 -1.657 18.475 1.00 98.25 99 VAL A N 1
ATOM 751 C CA . VAL A 1 99 ? -5.939 -2.084 17.108 1.00 98.25 99 VAL A CA 1
ATOM 752 C C . VAL A 1 99 ? -4.447 -2.381 17.006 1.00 98.25 99 VAL A C 1
ATOM 754 O O . VAL A 1 99 ? -3.606 -1.493 17.139 1.00 98.25 99 VAL A O 1
ATOM 757 N N . GLY A 1 100 ? -4.117 -3.642 16.729 1.00 97.69 100 GLY A N 1
ATOM 758 C CA . GLY A 1 100 ? -2.747 -4.074 16.471 1.00 97.69 100 GLY A CA 1
ATOM 759 C C . GLY A 1 100 ? -2.268 -3.685 15.073 1.00 97.69 100 GLY A C 1
ATOM 760 O O . GLY A 1 100 ? -3.062 -3.467 14.156 1.00 97.69 100 GLY A O 1
ATOM 761 N N . TRP A 1 101 ? -0.955 -3.635 14.882 1.00 96.88 101 TRP A N 1
ATOM 762 C CA . TRP A 1 101 ? -0.369 -3.377 13.572 1.00 96.88 101 TRP A CA 1
ATOM 763 C C . TRP A 1 101 ? 1.014 -4.009 13.434 1.00 96.88 101 TRP A C 1
ATOM 765 O O . TRP A 1 101 ? 1.708 -4.225 14.427 1.00 96.88 101 TRP A O 1
ATOM 775 N N . LYS A 1 102 ? 1.409 -4.321 12.194 1.00 95.81 102 LYS A N 1
ATOM 776 C CA . LYS A 1 102 ? 2.783 -4.713 11.843 1.00 95.81 102 LYS A CA 1
ATOM 777 C C . LYS A 1 102 ? 3.157 -4.236 10.449 1.00 95.81 102 LYS A C 1
ATOM 779 O O . LYS A 1 102 ? 2.302 -4.098 9.575 1.00 95.81 102 LYS A O 1
ATOM 784 N N . PHE A 1 103 ? 4.455 -4.056 10.242 1.00 93.44 103 PHE A N 1
ATOM 785 C CA . PHE A 1 103 ? 5.014 -3.824 8.920 1.00 93.44 103 PHE A CA 1
ATOM 786 C C . PHE A 1 103 ? 5.062 -5.100 8.082 1.00 93.44 103 PHE A C 1
ATOM 788 O O . PHE A 1 103 ? 5.353 -6.186 8.588 1.00 93.44 103 PHE A O 1
ATOM 795 N N . VAL A 1 104 ? 4.824 -4.936 6.784 1.00 92.50 104 VAL A N 1
ATOM 796 C CA . VAL A 1 104 ? 5.064 -5.947 5.756 1.00 92.50 104 VAL A CA 1
ATOM 797 C C . VAL A 1 104 ? 6.286 -5.519 4.953 1.00 92.50 104 VAL A C 1
ATOM 799 O O . VAL A 1 104 ? 6.252 -4.531 4.220 1.00 92.50 104 VAL A O 1
ATOM 802 N N . PHE A 1 105 ? 7.371 -6.280 5.077 1.00 89.00 105 PHE A N 1
ATOM 803 C CA . PHE A 1 105 ? 8.604 -6.056 4.329 1.00 89.00 105 PHE A CA 1
ATOM 804 C C . PHE A 1 105 ? 8.673 -7.021 3.148 1.00 89.00 105 PHE A C 1
ATOM 806 O O . PHE A 1 105 ? 8.981 -8.200 3.322 1.00 89.00 105 PHE A O 1
ATOM 813 N N . ALA A 1 106 ? 8.409 -6.516 1.940 1.00 85.75 106 ALA A N 1
ATOM 814 C CA . ALA A 1 106 ? 8.425 -7.330 0.724 1.00 85.75 106 ALA A CA 1
ATOM 815 C C . ALA A 1 106 ? 9.784 -8.009 0.473 1.00 85.75 106 ALA A C 1
ATOM 817 O O . ALA A 1 106 ? 9.818 -9.098 -0.081 1.00 85.75 106 ALA A O 1
ATOM 818 N N . THR A 1 107 ? 10.894 -7.419 0.922 1.00 87.62 107 THR A N 1
ATOM 819 C CA . THR A 1 107 ? 12.248 -7.979 0.765 1.00 87.62 107 THR A CA 1
ATOM 820 C C . THR A 1 107 ? 12.447 -9.312 1.485 1.00 87.62 107 THR A C 1
ATOM 822 O O . THR A 1 107 ? 13.244 -10.127 1.037 1.00 87.62 107 THR A O 1
ATOM 825 N N . THR A 1 108 ? 11.682 -9.585 2.545 1.00 89.44 108 THR A N 1
ATOM 826 C CA . THR A 1 108 ? 11.790 -10.843 3.307 1.00 89.44 108 THR A CA 1
ATOM 827 C C . THR A 1 108 ? 11.489 -12.088 2.469 1.00 89.44 108 THR A C 1
ATOM 829 O O . THR A 1 108 ? 11.962 -13.172 2.800 1.00 89.44 108 THR A O 1
ATOM 832 N N . ILE A 1 109 ? 10.751 -11.946 1.358 1.00 90.06 109 ILE A N 1
ATOM 833 C CA . ILE A 1 109 ? 10.390 -13.073 0.483 1.00 90.06 109 ILE A CA 1
ATOM 834 C C . ILE A 1 109 ? 11.588 -13.668 -0.267 1.00 90.06 109 ILE A C 1
ATOM 836 O O . ILE A 1 109 ? 11.475 -14.771 -0.800 1.00 90.06 109 ILE A O 1
ATOM 840 N N . VAL A 1 110 ? 12.706 -12.935 -0.333 1.00 87.06 110 VAL A N 1
ATOM 841 C CA . VAL A 1 110 ? 13.942 -13.389 -0.984 1.00 87.06 110 VAL A CA 1
ATOM 842 C C . VAL A 1 110 ? 14.582 -14.526 -0.187 1.00 87.06 110 VAL A C 1
ATOM 844 O O . VAL A 1 110 ? 15.084 -15.478 -0.773 1.00 87.06 110 VAL A O 1
ATOM 847 N N . GLU A 1 111 ? 14.517 -14.456 1.141 1.00 88.50 111 GLU A N 1
ATOM 848 C CA . GLU A 1 111 ? 15.282 -15.335 2.035 1.00 88.50 111 GLU A CA 1
ATOM 849 C C . GLU A 1 111 ? 14.417 -16.405 2.713 1.00 88.50 111 GLU A C 1
ATOM 851 O O . GLU A 1 111 ? 14.924 -17.441 3.127 1.00 88.50 111 GLU A O 1
ATOM 856 N N . ASN A 1 112 ? 13.100 -16.197 2.816 1.00 90.44 112 ASN A N 1
ATOM 857 C CA . ASN A 1 112 ? 12.213 -17.085 3.579 1.00 90.44 112 ASN A CA 1
ATOM 858 C C . ASN A 1 112 ? 11.556 -18.210 2.752 1.00 90.44 112 ASN A C 1
ATOM 860 O O . ASN A 1 112 ? 10.650 -18.884 3.238 1.00 90.44 112 ASN A O 1
ATOM 864 N N . GLY A 1 113 ? 11.954 -18.383 1.488 1.00 88.38 113 GLY A N 1
ATOM 865 C CA . GLY A 1 113 ? 11.414 -19.405 0.584 1.00 88.38 113 GLY A CA 1
ATOM 866 C C . GLY A 1 113 ? 10.035 -19.098 -0.018 1.00 88.38 113 GLY A C 1
ATOM 867 O O . GLY A 1 113 ? 9.676 -19.711 -1.027 1.00 88.38 113 GLY A O 1
ATOM 868 N N . LEU A 1 114 ? 9.285 -18.112 0.499 1.00 91.44 114 LEU A N 1
ATOM 869 C CA . LEU A 1 114 ? 7.980 -17.732 -0.061 1.00 91.44 114 LEU A CA 1
ATOM 870 C C . LEU A 1 114 ? 8.099 -17.209 -1.489 1.00 91.44 114 LEU A C 1
ATOM 872 O O . LEU A 1 114 ? 7.206 -17.463 -2.292 1.00 91.44 114 LEU A O 1
ATOM 876 N N . GLY A 1 115 ? 9.188 -16.513 -1.830 1.00 91.81 115 GLY A N 1
ATOM 877 C CA . GLY A 1 115 ? 9.409 -16.022 -3.189 1.00 91.81 115 GLY A CA 1
ATOM 878 C C . GLY A 1 115 ? 9.369 -17.148 -4.226 1.00 91.81 115 GLY A C 1
ATOM 879 O O . GLY A 1 115 ? 8.713 -17.007 -5.256 1.00 91.81 115 GLY A O 1
ATOM 880 N N . LYS A 1 116 ? 9.984 -18.299 -3.926 1.00 91.81 116 LYS A N 1
ATOM 881 C CA . LYS A 1 116 ? 10.003 -19.453 -4.836 1.00 91.81 116 LYS A CA 1
ATOM 882 C C . LYS A 1 116 ? 8.598 -19.998 -5.084 1.00 91.81 116 LYS A C 1
ATOM 884 O O . LYS A 1 116 ? 8.220 -20.187 -6.234 1.00 91.81 116 LYS A O 1
ATOM 889 N N . VAL A 1 117 ? 7.818 -20.194 -4.023 1.00 94.12 117 VAL A N 1
ATOM 890 C CA . VAL A 1 117 ? 6.443 -20.710 -4.127 1.00 94.12 117 VAL A CA 1
ATOM 891 C C . VAL A 1 117 ? 5.542 -19.702 -4.846 1.00 94.12 117 VAL A C 1
ATOM 893 O O . VAL A 1 117 ? 4.815 -20.051 -5.778 1.00 94.12 117 VAL A O 1
ATOM 896 N N . LEU A 1 118 ? 5.616 -18.424 -4.462 1.00 94.12 118 LEU A N 1
ATOM 897 C CA . LEU A 1 118 ? 4.776 -17.374 -5.032 1.00 94.12 118 LEU A CA 1
ATOM 898 C C . LEU A 1 118 ? 5.038 -17.171 -6.525 1.00 94.12 118 LEU A C 1
ATOM 900 O O . LEU A 1 118 ? 4.088 -17.167 -7.302 1.00 94.12 118 LEU A O 1
ATOM 904 N N . TYR A 1 119 ? 6.298 -17.009 -6.934 1.00 92.94 119 TYR A N 1
ATOM 905 C CA . TYR A 1 119 ? 6.638 -16.717 -8.330 1.00 92.94 119 TYR A CA 1
ATOM 906 C C . TYR A 1 119 ? 6.756 -17.968 -9.206 1.00 92.94 119 TYR A C 1
ATOM 908 O O . TYR A 1 119 ? 6.510 -17.875 -10.405 1.00 92.94 119 TYR A O 1
ATOM 916 N N . GLY A 1 120 ? 7.115 -19.120 -8.635 1.00 93.75 120 GLY A N 1
ATOM 917 C CA . GLY A 1 120 ? 7.285 -20.369 -9.379 1.00 93.75 120 GLY A CA 1
ATOM 918 C C . GLY A 1 120 ? 5.989 -21.150 -9.587 1.00 93.75 120 GLY A C 1
ATOM 919 O O . GLY A 1 120 ? 5.804 -21.745 -10.643 1.00 93.75 120 GLY A O 1
ATOM 920 N N . GLU A 1 121 ? 5.079 -21.137 -8.611 1.00 94.19 121 GLU A N 1
ATOM 921 C CA . GLU A 1 121 ? 3.909 -22.027 -8.617 1.00 94.19 121 GLU A CA 1
ATOM 922 C C . GLU A 1 121 ? 2.596 -21.240 -8.629 1.00 94.19 121 GLU A C 1
ATOM 924 O O . GLU A 1 121 ? 1.745 -21.425 -9.507 1.00 94.19 121 GLU A O 1
ATOM 929 N N . VAL A 1 122 ? 2.431 -20.320 -7.674 1.00 96.19 122 VAL A N 1
ATOM 930 C CA . VAL A 1 122 ? 1.154 -19.627 -7.454 1.00 96.19 122 VAL A CA 1
ATOM 931 C C . VAL A 1 122 ? 0.866 -18.628 -8.570 1.00 96.19 122 VAL A C 1
ATOM 933 O O . VAL A 1 122 ? -0.182 -18.702 -9.212 1.00 96.19 122 VAL A O 1
ATOM 936 N N . LEU A 1 123 ? 1.782 -17.692 -8.821 1.00 96.56 123 LEU A N 1
ATOM 937 C CA . LEU A 1 123 ? 1.577 -16.616 -9.785 1.00 96.56 123 LEU A CA 1
ATOM 938 C C . LEU A 1 123 ? 1.362 -17.145 -11.215 1.00 96.56 123 LEU A C 1
ATOM 940 O O . LEU A 1 123 ? 0.378 -16.723 -11.825 1.00 96.56 123 LEU A O 1
ATOM 944 N N . PRO A 1 124 ? 2.166 -18.092 -11.746 1.00 97.25 124 PRO A N 1
ATOM 945 C CA . PRO A 1 124 ? 1.919 -18.664 -13.071 1.00 97.25 124 PRO A CA 1
ATOM 946 C C . PRO A 1 124 ? 0.544 -19.329 -13.172 1.00 97.25 124 PRO A C 1
ATOM 948 O O . PRO A 1 124 ? -0.185 -19.099 -14.138 1.00 97.25 124 PRO A O 1
ATOM 951 N N . THR A 1 125 ? 0.140 -20.077 -12.140 1.00 96.88 125 THR A N 1
ATOM 952 C CA . THR A 1 125 ? -1.178 -20.726 -12.088 1.00 96.88 125 THR A CA 1
ATOM 953 C C . THR A 1 125 ? -2.315 -19.704 -12.111 1.00 96.88 125 THR A C 1
ATOM 955 O O . THR A 1 125 ? -3.294 -19.871 -12.842 1.00 96.88 125 THR A O 1
ATOM 958 N N . LEU A 1 126 ? -2.213 -18.631 -11.322 1.00 96.31 126 LEU A N 1
ATOM 959 C CA . LEU A 1 126 ? -3.251 -17.602 -11.266 1.00 96.31 126 LEU A CA 1
ATOM 960 C C . LEU A 1 126 ? -3.314 -16.767 -12.549 1.00 96.31 126 LEU A C 1
ATOM 962 O O . LEU A 1 126 ? -4.414 -16.395 -12.958 1.00 96.31 126 LEU A O 1
ATOM 966 N N . LEU A 1 127 ? -2.172 -16.503 -13.190 1.00 96.50 127 LEU A N 1
ATOM 967 C CA . LEU A 1 127 ? -2.104 -15.845 -14.497 1.00 96.50 127 LEU A CA 1
ATOM 968 C C . LEU A 1 127 ? -2.779 -16.700 -15.575 1.00 96.50 127 LEU A C 1
ATOM 970 O O . LEU A 1 127 ? -3.666 -16.209 -16.267 1.00 96.50 127 LEU A O 1
ATOM 974 N N . ALA A 1 128 ? -2.430 -17.988 -15.665 1.00 96.38 128 ALA A N 1
ATOM 975 C CA . ALA A 1 128 ? -3.009 -18.912 -16.644 1.00 96.38 128 ALA A CA 1
ATOM 976 C C . ALA A 1 128 ? -4.533 -19.058 -16.485 1.00 96.38 128 ALA A C 1
ATOM 978 O O . ALA A 1 128 ? -5.258 -19.186 -17.467 1.00 96.38 128 ALA A O 1
ATOM 979 N N . ARG A 1 129 ? -5.035 -18.991 -15.245 1.00 96.00 129 ARG A N 1
ATOM 980 C CA . ARG A 1 129 ? -6.474 -19.039 -14.933 1.00 96.00 129 ARG A CA 1
ATOM 981 C C . ARG A 1 129 ? -7.180 -17.680 -15.031 1.00 96.00 129 ARG A C 1
ATOM 983 O O . ARG A 1 129 ? -8.363 -17.600 -14.704 1.00 96.00 129 ARG A O 1
ATOM 990 N N . GLY A 1 130 ? -6.474 -16.601 -15.380 1.00 92.06 130 GLY A N 1
ATOM 991 C CA . GLY A 1 130 ? -7.021 -15.238 -15.403 1.00 92.06 130 GLY A CA 1
ATOM 992 C C . GLY A 1 130 ? -7.482 -14.717 -14.033 1.00 92.06 130 GLY A C 1
ATOM 993 O O . GLY A 1 130 ? -8.248 -13.760 -13.956 1.00 92.06 130 GLY A O 1
ATOM 994 N N . LYS A 1 131 ? -7.050 -15.354 -12.937 1.00 91.94 131 LYS A N 1
ATOM 995 C CA . LYS A 1 131 ? -7.364 -14.960 -11.552 1.00 91.94 131 LYS A CA 1
ATOM 996 C C . LYS A 1 131 ? -6.398 -13.911 -11.011 1.00 91.94 131 LYS A C 1
ATOM 998 O O . LYS A 1 131 ? -6.735 -13.214 -10.060 1.00 91.94 131 LYS A O 1
ATOM 1003 N N . PHE A 1 132 ? -5.226 -13.783 -11.625 1.00 93.25 132 PHE A N 1
ATOM 1004 C CA . PHE A 1 132 ? -4.326 -12.656 -11.431 1.00 93.25 132 PHE A CA 1
ATOM 1005 C C . PHE A 1 132 ? -4.295 -11.833 -12.719 1.00 93.25 132 PHE A C 1
ATOM 1007 O O . PHE A 1 132 ? -3.920 -12.345 -13.770 1.00 93.25 132 PHE A O 1
ATOM 1014 N N . VAL A 1 133 ? -4.704 -10.566 -12.642 1.00 91.75 133 VAL A N 1
ATOM 1015 C CA . VAL A 1 133 ? -4.747 -9.654 -13.794 1.00 91.75 133 VAL A CA 1
ATOM 1016 C C . VAL A 1 133 ? -3.586 -8.665 -13.683 1.00 91.75 133 VAL A C 1
ATOM 1018 O O . VAL A 1 133 ? -3.579 -7.865 -12.742 1.00 91.75 133 VAL A O 1
ATOM 1021 N N . PRO A 1 134 ? -2.618 -8.672 -14.621 1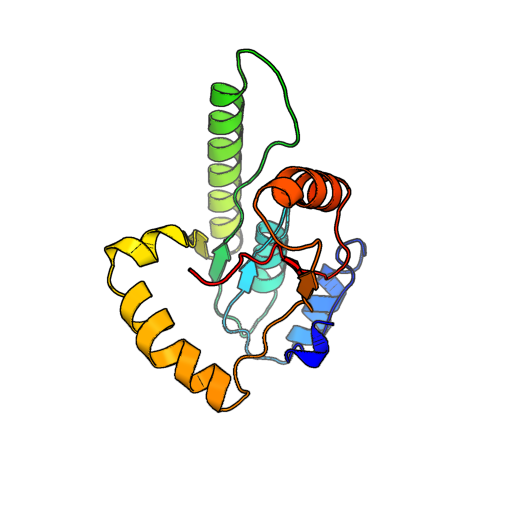.00 92.56 134 PRO A N 1
ATOM 1022 C CA . PRO A 1 134 ? -1.571 -7.659 -14.669 1.00 92.56 134 PRO A CA 1
ATOM 1023 C C . PRO A 1 134 ? -2.188 -6.261 -14.792 1.00 92.56 134 PRO A C 1
ATOM 1025 O O . PRO A 1 134 ? -2.927 -5.965 -15.730 1.00 92.56 134 PRO A O 1
ATOM 1028 N N . SER A 1 135 ? -1.918 -5.406 -13.812 1.00 93.31 135 SER A N 1
ATOM 1029 C CA . SER A 1 135 ? -2.441 -4.044 -13.744 1.00 93.31 135 SER A CA 1
ATOM 1030 C C . SER A 1 135 ? -1.455 -3.156 -12.977 1.00 93.31 135 SER A C 1
ATOM 1032 O O . SER A 1 135 ? -0.836 -3.636 -12.026 1.00 93.31 135 SER A O 1
ATOM 1034 N N . PRO A 1 136 ? -1.335 -1.858 -13.307 1.00 93.81 136 PRO A N 1
ATOM 1035 C CA . PRO A 1 136 ? -1.991 -1.163 -14.421 1.00 93.81 136 PRO A CA 1
ATOM 1036 C C . PRO A 1 136 ? -1.485 -1.596 -15.805 1.00 93.81 136 PRO A C 1
ATOM 1038 O O . PRO A 1 136 ? -0.490 -2.307 -15.913 1.00 93.81 136 PRO A O 1
ATOM 1041 N N . GLU A 1 137 ? -2.180 -1.159 -16.860 1.00 93.81 137 GLU A N 1
ATOM 1042 C CA . GLU A 1 137 ? -1.756 -1.393 -18.247 1.00 93.81 137 GLU A CA 1
ATOM 1043 C C . GLU A 1 137 ? -0.325 -0.872 -18.470 1.00 93.81 137 GLU A C 1
ATOM 1045 O O . GLU A 1 137 ? 0.016 0.224 -17.992 1.00 93.81 137 GLU A O 1
ATOM 1050 N N . PRO A 1 138 ? 0.523 -1.648 -19.166 1.00 96.06 138 PRO A N 1
ATOM 1051 C CA . PRO A 1 138 ? 1.875 -1.223 -19.462 1.00 96.06 138 PRO A CA 1
ATOM 1052 C C . PRO A 1 138 ? 1.863 -0.078 -20.476 1.00 96.06 138 PRO A C 1
ATOM 1054 O O . PRO A 1 138 ? 1.066 -0.047 -21.410 1.00 96.06 138 PRO A O 1
ATOM 1057 N N . GLN A 1 139 ? 2.794 0.847 -20.304 1.00 97.06 139 GLN A N 1
ATOM 1058 C CA . GLN A 1 139 ? 3.155 1.864 -21.275 1.00 97.06 139 GLN A CA 1
ATOM 1059 C C . GLN A 1 139 ? 4.614 1.624 -21.644 1.00 97.06 139 GLN A C 1
ATOM 1061 O O . GLN A 1 139 ? 5.518 1.865 -20.841 1.00 97.06 139 GLN A O 1
ATOM 1066 N N . VAL A 1 140 ? 4.833 1.094 -22.845 1.00 97.25 140 VAL A N 1
ATOM 1067 C CA . VAL A 1 140 ? 6.180 0.829 -23.348 1.00 97.25 140 VAL A CA 1
ATOM 1068 C C . VAL A 1 140 ? 6.805 2.153 -23.778 1.00 97.25 140 VAL A C 1
ATOM 1070 O O . VAL A 1 140 ? 6.277 2.822 -24.659 1.00 97.25 140 VAL A O 1
ATOM 1073 N N . VAL A 1 141 ? 7.907 2.534 -23.132 1.00 97.38 141 VAL A N 1
ATOM 1074 C CA . VAL A 1 141 ? 8.665 3.762 -23.439 1.00 97.38 141 VAL A CA 1
ATOM 1075 C C . VAL A 1 141 ? 9.583 3.540 -24.645 1.00 97.38 141 VAL A C 1
ATOM 1077 O O . VAL A 1 141 ? 9.811 4.435 -25.449 1.00 97.38 141 VAL A O 1
ATOM 1080 N N . GLY A 1 142 ? 10.076 2.313 -24.808 1.00 96.56 142 GLY A N 1
ATOM 1081 C CA . GLY A 1 142 ? 10.850 1.885 -25.966 1.00 96.56 142 GLY A CA 1
ATOM 1082 C C . GLY A 1 142 ? 11.585 0.573 -25.706 1.00 96.56 142 GLY A C 1
ATOM 1083 O O . GLY A 1 142 ? 11.272 -0.148 -24.750 1.00 96.56 142 GLY A O 1
ATOM 1084 N N . SER A 1 143 ? 12.549 0.262 -26.568 1.00 96.75 143 SER A N 1
ATOM 1085 C CA . SER A 1 143 ? 13.452 -0.885 -26.437 1.00 96.75 143 SER A CA 1
ATOM 1086 C C . SER A 1 143 ? 14.878 -0.393 -26.218 1.00 96.75 143 SER A C 1
ATOM 1088 O O . SER A 1 143 ? 15.237 0.605 -26.826 1.00 96.75 143 SER A O 1
ATOM 1090 N N . GLY A 1 144 ? 15.654 -1.098 -25.392 1.00 96.12 144 GLY A N 1
ATOM 1091 C CA . GLY A 1 144 ? 17.067 -0.812 -25.127 1.00 96.12 144 GLY A CA 1
ATOM 1092 C C . GLY A 1 144 ? 17.324 0.011 -23.858 1.00 96.12 144 GLY A C 1
ATOM 1093 O O . GLY A 1 144 ? 16.447 0.704 -23.337 1.00 96.12 144 GLY A O 1
ATOM 1094 N N . LEU A 1 145 ? 18.542 -0.100 -23.316 1.00 96.56 145 LEU A N 1
ATOM 1095 C CA . LEU A 1 145 ? 18.938 0.555 -22.060 1.00 96.56 145 LEU A CA 1
ATOM 1096 C C . LEU A 1 145 ? 18.982 2.087 -22.180 1.00 96.56 145 LEU A C 1
ATOM 1098 O O . LEU A 1 145 ? 18.774 2.791 -21.194 1.00 96.56 145 LEU A O 1
ATOM 1102 N N . GLU A 1 146 ? 19.172 2.611 -23.387 1.00 96.88 146 GLU A N 1
ATOM 1103 C CA . GLU A 1 146 ? 19.129 4.034 -23.722 1.00 96.88 146 GLU A CA 1
ATOM 1104 C C . GLU A 1 146 ? 17.780 4.692 -23.388 1.00 96.88 146 GLU A C 1
ATOM 1106 O O . GLU A 1 146 ? 17.709 5.903 -23.184 1.00 96.88 146 GLU A O 1
ATOM 1111 N N . LYS A 1 147 ? 16.708 3.899 -23.260 1.00 97.94 147 LYS A N 1
ATOM 1112 C CA . LYS A 1 147 ? 15.368 4.375 -22.890 1.00 97.94 147 LYS A CA 1
ATOM 1113 C C . LYS A 1 147 ? 15.133 4.502 -21.388 1.00 97.94 147 LYS A C 1
ATOM 1115 O O . LYS A 1 147 ? 14.093 5.020 -20.982 1.00 97.94 147 LYS A O 1
ATOM 1120 N N . LEU A 1 148 ? 16.075 4.072 -20.545 1.00 97.44 148 LEU A N 1
ATOM 1121 C CA . LEU A 1 148 ? 15.902 4.118 -19.091 1.00 97.44 148 LEU A CA 1
ATOM 1122 C C . LEU A 1 148 ? 15.767 5.547 -18.561 1.00 97.44 148 LEU A C 1
ATOM 1124 O O . LEU A 1 148 ? 14.884 5.798 -17.745 1.00 97.44 148 LEU A O 1
ATOM 1128 N N . GLN A 1 149 ? 16.593 6.486 -19.030 1.00 98.25 149 GLN A N 1
ATOM 1129 C CA . GLN A 1 149 ? 16.530 7.872 -18.556 1.00 98.25 149 GLN A CA 1
ATOM 1130 C C . GLN A 1 149 ? 15.176 8.512 -18.891 1.00 98.25 149 GLN A C 1
ATOM 1132 O O . GLN A 1 149 ? 14.519 9.064 -18.011 1.00 98.25 149 GLN A O 1
ATOM 1137 N N . GLU A 1 150 ? 14.713 8.336 -20.130 1.00 97.88 150 GLU A N 1
ATOM 1138 C CA . GLU A 1 150 ? 13.394 8.790 -20.581 1.00 97.88 150 GLU A CA 1
ATOM 1139 C C . GLU A 1 150 ? 12.272 8.208 -19.702 1.00 97.88 150 GLU A C 1
ATOM 1141 O O . GLU A 1 150 ? 11.422 8.945 -19.197 1.00 97.88 150 GLU A O 1
ATOM 1146 N N . ALA A 1 151 ? 12.307 6.897 -19.437 1.00 97.69 151 ALA A N 1
ATOM 1147 C CA . ALA A 1 151 ? 11.330 6.237 -18.576 1.00 97.69 151 ALA A CA 1
ATOM 1148 C C . ALA A 1 151 ? 11.354 6.779 -17.134 1.00 97.69 151 ALA A C 1
ATOM 1150 O O . ALA A 1 151 ? 10.299 6.979 -16.529 1.00 97.69 151 ALA A O 1
ATOM 1151 N N . MET A 1 152 ? 12.535 7.052 -16.577 1.00 97.88 152 MET A N 1
ATOM 1152 C CA . MET A 1 152 ? 12.674 7.615 -15.231 1.00 97.88 152 MET A CA 1
ATOM 1153 C C . MET A 1 152 ? 12.164 9.059 -15.152 1.00 97.88 152 MET A C 1
ATOM 1155 O O . MET A 1 152 ? 11.481 9.413 -14.187 1.00 97.88 152 MET A O 1
ATOM 1159 N N . ASP A 1 153 ? 12.421 9.876 -16.173 1.00 97.81 153 ASP A N 1
ATOM 1160 C CA . ASP A 1 153 ? 11.923 11.252 -16.244 1.00 97.81 153 ASP A CA 1
ATOM 1161 C C . ASP A 1 153 ? 10.396 11.296 -16.359 1.00 97.81 153 ASP A C 1
ATOM 1163 O O . ASP A 1 153 ? 9.739 12.114 -15.706 1.00 97.81 153 ASP A O 1
ATOM 1167 N N . MET A 1 154 ? 9.808 10.377 -17.129 1.00 97.06 154 MET A N 1
ATOM 1168 C CA . MET A 1 154 ? 8.358 10.189 -17.180 1.00 97.06 154 MET A CA 1
ATOM 1169 C C . MET A 1 154 ? 7.796 9.740 -15.827 1.00 97.06 154 MET A C 1
ATOM 1171 O O . MET A 1 154 ? 6.816 10.312 -15.354 1.00 97.06 154 MET A O 1
ATOM 1175 N N . GLN A 1 155 ? 8.431 8.766 -15.165 1.00 96.38 155 GLN A N 1
ATOM 1176 C CA . GLN A 1 155 ? 8.004 8.292 -13.845 1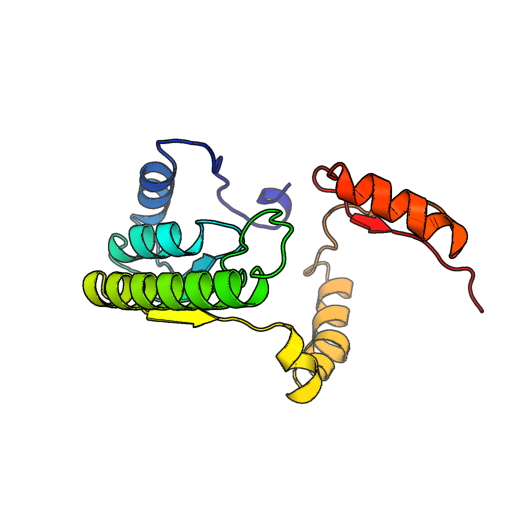.00 96.38 155 GLN A CA 1
ATOM 1177 C C . GLN A 1 155 ? 8.011 9.427 -12.814 1.00 96.38 155 GLN A C 1
ATOM 1179 O O . GLN A 1 155 ? 7.085 9.533 -12.009 1.00 96.38 155 GLN A O 1
ATOM 1184 N N . LYS A 1 156 ? 9.039 10.284 -12.844 1.00 94.88 156 LYS A N 1
ATOM 1185 C CA . LYS A 1 156 ? 9.206 11.411 -11.918 1.00 94.88 156 LYS A CA 1
ATOM 1186 C C . LYS A 1 156 ? 8.115 12.472 -12.072 1.00 94.88 156 LYS A C 1
ATOM 1188 O O . LYS A 1 156 ? 7.705 13.058 -11.075 1.00 94.88 156 LYS A O 1
ATOM 1193 N N . LYS A 1 157 ? 7.623 12.697 -13.294 1.00 95.44 157 LYS A N 1
ATOM 1194 C CA . LYS A 1 157 ? 6.469 13.576 -13.562 1.00 95.44 157 LYS A CA 1
ATOM 1195 C C . LYS A 1 157 ? 5.145 12.987 -13.057 1.00 95.44 157 LYS A C 1
ATOM 1197 O O . LYS A 1 157 ? 4.158 13.708 -12.955 1.00 95.44 157 LYS A O 1
ATOM 1202 N N . GLY A 1 158 ? 5.142 11.699 -12.714 1.00 93.56 158 GLY A N 1
ATOM 1203 C CA . GLY A 1 158 ? 3.960 10.943 -12.339 1.00 93.56 158 GLY A CA 1
ATOM 1204 C C . GLY A 1 158 ? 3.307 10.290 -13.553 1.00 93.56 158 GLY A C 1
ATOM 1205 O O . GLY A 1 158 ? 3.217 10.865 -14.634 1.00 93.56 158 GLY A O 1
ATOM 1206 N N . VAL A 1 159 ? 2.824 9.064 -13.356 1.00 92.56 159 VAL A N 1
ATOM 1207 C CA . VAL A 1 159 ? 2.109 8.297 -14.379 1.00 92.56 159 VAL A CA 1
ATOM 1208 C C . VAL A 1 159 ? 0.751 7.871 -13.835 1.00 92.56 159 VAL A C 1
ATOM 1210 O O . VAL A 1 159 ? 0.649 7.182 -12.820 1.00 92.56 159 VAL A O 1
ATOM 1213 N N . SER A 1 160 ? -0.320 8.325 -14.486 1.00 92.50 160 SER A N 1
ATOM 1214 C CA . SER A 1 160 ? -1.686 8.052 -14.038 1.00 92.50 160 SER A CA 1
ATOM 1215 C C . SER A 1 160 ? -2.082 6.627 -14.402 1.00 92.50 160 SER A C 1
ATOM 1217 O O . SER A 1 160 ? -2.400 6.344 -15.555 1.00 92.50 160 SER A O 1
ATOM 1219 N N . ALA A 1 161 ? -2.051 5.720 -13.419 1.00 92.00 161 ALA A N 1
ATOM 1220 C CA . ALA A 1 161 ? -2.530 4.344 -13.575 1.00 92.00 161 ALA A CA 1
ATOM 1221 C C . ALA A 1 161 ? -1.949 3.629 -14.818 1.00 92.00 161 ALA A C 1
ATOM 1223 O O . ALA A 1 161 ? -2.663 2.946 -15.563 1.00 92.00 161 ALA A O 1
ATOM 1224 N N . ARG A 1 162 ? -0.638 3.794 -15.034 1.00 95.12 162 ARG A N 1
ATOM 1225 C CA . ARG A 1 162 ? 0.155 3.141 -16.083 1.00 95.12 162 ARG A CA 1
ATOM 1226 C C . ARG A 1 162 ? 1.460 2.622 -15.502 1.00 95.12 162 ARG A C 1
ATOM 1228 O O . ARG A 1 162 ? 2.028 3.239 -14.603 1.00 95.12 162 ARG A O 1
ATOM 1235 N N . LYS A 1 163 ? 1.928 1.481 -16.006 1.00 96.44 163 LYS A N 1
ATOM 1236 C CA . LYS A 1 163 ? 3.238 0.931 -15.650 1.00 96.44 163 LYS A CA 1
ATOM 1237 C C . LYS A 1 163 ? 4.213 1.237 -16.778 1.00 96.44 163 LYS A C 1
ATOM 1239 O O . LYS A 1 163 ? 4.071 0.666 -17.851 1.00 96.44 163 LYS A O 1
ATOM 1244 N N . LEU A 1 164 ? 5.198 2.100 -16.544 1.00 97.75 164 LEU A N 1
ATOM 1245 C CA . LEU A 1 164 ? 6.259 2.307 -17.530 1.00 97.75 164 LEU A CA 1
ATOM 1246 C C . LEU A 1 164 ? 7.093 1.033 -17.680 1.00 97.75 164 LEU A C 1
ATOM 1248 O O . LEU A 1 164 ? 7.480 0.415 -16.683 1.00 97.75 164 LEU A O 1
ATOM 1252 N N . VAL A 1 165 ? 7.335 0.645 -18.928 1.00 97.44 165 VAL A N 1
ATOM 1253 C CA . VAL A 1 165 ? 8.106 -0.541 -19.303 1.00 97.44 165 VAL A CA 1
ATOM 1254 C C . VAL A 1 165 ? 9.142 -0.139 -20.344 1.00 97.44 165 VAL A C 1
ATOM 1256 O O . VAL A 1 165 ? 8.817 0.505 -21.339 1.00 97.44 165 VAL A O 1
ATOM 1259 N N . VAL A 1 166 ? 10.383 -0.559 -20.126 1.00 97.81 166 VAL A N 1
ATOM 1260 C CA . VAL A 1 166 ? 11.426 -0.566 -21.151 1.00 97.81 166 VAL A CA 1
ATOM 1261 C C . VAL A 1 166 ? 11.633 -2.017 -21.553 1.00 97.81 166 VAL A C 1
ATOM 1263 O O . VAL A 1 166 ? 11.824 -2.882 -20.698 1.00 97.81 166 VAL A O 1
ATOM 1266 N N . THR A 1 167 ? 11.520 -2.292 -22.846 1.00 97.19 167 THR A N 1
ATOM 1267 C CA . THR A 1 167 ? 11.767 -3.628 -23.393 1.00 97.19 167 THR A CA 1
ATOM 1268 C C . THR A 1 167 ? 13.256 -3.809 -23.655 1.00 97.19 167 THR A C 1
ATOM 1270 O O . THR A 1 167 ? 13.974 -2.843 -23.896 1.00 97.19 167 THR A O 1
ATOM 1273 N N . LEU A 1 168 ? 13.738 -5.044 -23.572 1.00 95.38 168 LEU A N 1
ATOM 1274 C CA . LEU A 1 168 ? 15.104 -5.383 -23.951 1.00 95.38 168 LEU A CA 1
ATOM 1275 C C . LEU A 1 168 ? 15.052 -6.315 -25.163 1.00 95.38 168 LEU A C 1
ATOM 1277 O O . LEU A 1 168 ? 14.147 -7.157 -25.226 1.00 95.38 168 LEU A O 1
ATOM 1281 N N . PRO A 1 169 ? 15.990 -6.180 -26.117 1.00 87.06 169 PRO A N 1
ATOM 1282 C CA . PRO A 1 169 ? 16.134 -7.166 -27.175 1.00 87.06 169 PRO A CA 1
ATOM 1283 C C . PRO A 1 169 ? 16.385 -8.541 -26.547 1.00 87.06 169 PRO A C 1
ATOM 1285 O O . PRO A 1 169 ? 17.029 -8.653 -25.501 1.00 87.06 169 PRO A O 1
ATOM 1288 N N . ARG A 1 170 ? 15.840 -9.592 -27.167 1.00 82.00 170 ARG A N 1
ATOM 1289 C CA . ARG A 1 170 ? 16.179 -10.961 -26.767 1.00 82.00 170 ARG A CA 1
ATOM 1290 C C . ARG A 1 170 ? 17.663 -11.180 -27.060 1.00 82.00 170 ARG A C 1
ATOM 1292 O O . ARG A 1 170 ? 18.106 -10.838 -28.155 1.00 82.00 170 ARG A O 1
ATOM 1299 N N . ALA A 1 171 ? 18.386 -11.687 -26.064 1.00 61.62 171 ALA A N 1
ATOM 1300 C CA . ALA A 1 171 ? 19.722 -12.240 -26.255 1.00 61.62 171 ALA A CA 1
ATOM 1301 C C . ALA A 1 171 ? 19.654 -13.497 -27.130 1.00 61.62 171 ALA A C 1
ATOM 1303 O O . ALA A 1 171 ? 18.614 -14.198 -27.056 1.00 61.62 171 ALA A O 1
#

Secondary structure (DSSP, 8-state):
-GGGGT-S----TT-TTHHHHHHHHHTTS-B--EEE-STTHHHHHHHHHHH-SSB--EEEE----PPPS--STTHHHHHHHHHHHHHHHHHHHHHHHT-EEEE--GGGGGTSSHHHHIIIIIHHHHHHTT-S---SEEEEEEESGGGHHHHHHHHHH--SSEEEEEE----

pLDDT: mean 91.97, std 8.1, range [56.34, 98.38]